Protein AF-A0A524J3L2-F1 (afdb_monomer)

Sequence (109 aa):
MAEVISRAGIDPVSLKRLEFILLAPKDAIDNGTFSKEMNKASIQEKVKKRVKAYEGSLDGWYNNHFATTLENIHVHTLSWESTLKWISDNKPEVADKLSAYYEL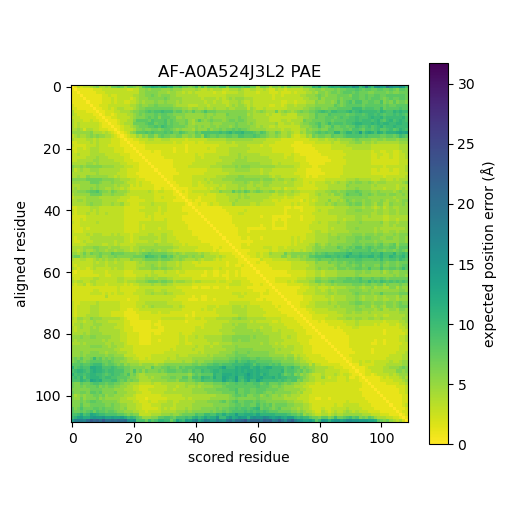CLKYK

Radius of gyration: 17.76 Å; Cα contacts (8 Å, |Δi|>4): 97; chains: 1; bounding box: 39×29×41 Å

Nearest PDB structures (foldseek):
  8gja-assembly1_A  TM=3.100E-01  e=3.229E+00  Alvinella pompejana
  8gja-assembly2_C  TM=3.152E-01  e=4.467E+00  Alvinella pompejana
  8gja-assembly3_E  TM=2.826E-01  e=4.187E+00  Alvinella pompejana
  8gbj-assembly1_C  TM=3.179E-01  e=8.012E+00  Homo sapiens

Solvent-accessible surface area (backbone atoms only — not comparable to full-atom values): 6349 Å² total; per-residue (Å²): 105,48,67,58,37,52,75,69,71,48,61,56,85,74,54,92,75,44,76,47,73,48,79,40,54,52,69,48,57,76,70,45,72,49,61,76,60,63,36,69,66,45,48,48,52,54,50,51,61,57,42,58,77,49,77,60,79,42,48,67,52,41,64,72,35,39,49,51,32,56,71,60,39,46,67,48,77,42,36,48,64,62,51,49,50,51,37,42,78,75,42,55,92,55,26,63,64,52,51,55,50,50,57,54,52,64,77,74,108

Structure (mmCIF, N/CA/C/O backbone):
data_AF-A0A524J3L2-F1
#
_entry.id   AF-A0A524J3L2-F1
#
loop_
_atom_site.group_PDB
_atom_site.id
_atom_site.type_symbol
_atom_site.label_atom_id
_atom_site.label_alt_id
_atom_site.label_comp_id
_atom_site.label_asym_id
_atom_site.label_entity_id
_atom_site.label_seq_id
_atom_site.pdbx_PDB_ins_code
_atom_site.Cartn_x
_atom_site.Cartn_y
_atom_site.Cartn_z
_atom_site.occupancy
_atom_site.B_iso_or_equiv
_atom_site.auth_seq_id
_atom_site.auth_comp_id
_atom_site.auth_asym_id
_atom_site.auth_atom_id
_atom_site.pdbx_PDB_model_num
ATOM 1 N N . MET A 1 1 ? -8.059 -5.854 2.707 1.00 82.56 1 MET A N 1
ATOM 2 C CA . MET A 1 1 ? -7.135 -6.743 3.443 1.00 82.56 1 MET A CA 1
ATOM 3 C C . MET A 1 1 ? -7.597 -6.961 4.877 1.00 82.56 1 MET A C 1
ATOM 5 O O . MET A 1 1 ? -8.028 -8.069 5.145 1.00 82.56 1 MET A O 1
ATOM 9 N N . ALA A 1 2 ? -7.619 -5.940 5.747 1.00 87.88 2 ALA A N 1
ATOM 10 C CA . ALA A 1 2 ? -8.125 -6.074 7.127 1.00 87.88 2 ALA A CA 1
ATOM 11 C C . ALA A 1 2 ? -9.520 -6.728 7.207 1.00 87.88 2 ALA A C 1
ATOM 13 O O . ALA A 1 2 ? -9.734 -7.641 7.991 1.00 87.88 2 ALA A O 1
ATOM 14 N N . GLU A 1 3 ? -10.432 -6.346 6.308 1.00 91.19 3 GLU A N 1
ATOM 15 C CA . GLU A 1 3 ? -11.757 -6.973 6.202 1.00 91.19 3 GLU A CA 1
ATOM 16 C C . GLU A 1 3 ? -11.711 -8.470 5.861 1.00 91.19 3 GLU A C 1
ATOM 18 O O . GLU A 1 3 ? -12.475 -9.259 6.401 1.00 91.19 3 GLU A O 1
ATOM 23 N N . VAL A 1 4 ? -10.801 -8.881 4.976 1.00 89.25 4 VAL A N 1
ATOM 24 C CA . VAL A 1 4 ? -10.656 -10.291 4.581 1.00 89.25 4 VAL A CA 1
ATOM 25 C C . VAL A 1 4 ? -10.110 -11.111 5.750 1.00 89.25 4 VAL A C 1
ATOM 27 O O . VAL A 1 4 ? -10.599 -12.204 6.001 1.00 89.25 4 VAL A O 1
ATOM 30 N N . ILE A 1 5 ? -9.144 -10.556 6.489 1.00 87.62 5 ILE A N 1
ATOM 31 C CA . ILE A 1 5 ? -8.566 -11.168 7.695 1.00 87.62 5 ILE A CA 1
ATOM 32 C C . ILE A 1 5 ? -9.646 -11.335 8.774 1.00 87.62 5 ILE A C 1
ATOM 34 O O . ILE A 1 5 ? -9.810 -12.428 9.311 1.00 87.62 5 ILE A O 1
ATOM 38 N N . SER A 1 6 ? -10.432 -10.281 9.021 1.00 89.19 6 SER A N 1
ATOM 39 C CA . SER A 1 6 ? -11.548 -10.298 9.975 1.00 89.19 6 SER A CA 1
ATOM 40 C C . SER A 1 6 ? -12.591 -11.361 9.611 1.00 89.19 6 SER A C 1
ATOM 42 O O . SER A 1 6 ? -12.922 -12.203 10.443 1.00 89.19 6 SER A O 1
ATOM 44 N N . ARG A 1 7 ? -13.041 -11.408 8.348 1.00 91.50 7 ARG A N 1
ATOM 45 C CA . ARG A 1 7 ? -14.001 -12.425 7.876 1.00 91.50 7 ARG A CA 1
ATOM 46 C C . ARG A 1 7 ? -13.471 -13.851 7.947 1.00 91.50 7 ARG A C 1
ATOM 48 O O . ARG A 1 7 ? -14.254 -14.775 8.130 1.00 91.50 7 ARG A O 1
ATOM 55 N N . ALA A 1 8 ? -12.164 -14.032 7.786 1.00 90.75 8 ALA A N 1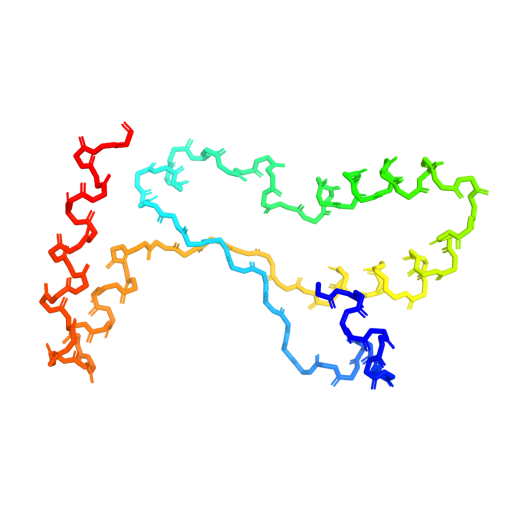
ATOM 56 C CA . ALA A 1 8 ? -11.522 -15.333 7.918 1.00 90.75 8 ALA A CA 1
ATOM 57 C C . ALA A 1 8 ? -11.369 -15.783 9.385 1.00 90.75 8 ALA A C 1
ATOM 59 O O . ALA A 1 8 ? -10.902 -16.894 9.620 1.00 90.75 8 ALA A O 1
ATOM 60 N N . GLY A 1 9 ? -11.728 -14.942 10.366 1.00 89.06 9 GLY A N 1
ATOM 61 C CA . GLY A 1 9 ? -11.546 -15.235 11.790 1.00 89.06 9 GLY A CA 1
ATOM 62 C C . GLY A 1 9 ? -10.075 -15.327 12.205 1.00 89.06 9 GLY A C 1
ATOM 63 O O . GLY A 1 9 ? -9.761 -15.926 13.229 1.00 89.06 9 GLY A O 1
ATOM 64 N N . ILE A 1 10 ? -9.167 -14.773 11.397 1.00 88.88 10 ILE A N 1
ATOM 65 C CA . ILE A 1 10 ? -7.730 -14.799 11.659 1.00 88.88 10 ILE A CA 1
ATOM 66 C C . ILE A 1 10 ? -7.388 -13.602 12.541 1.00 88.88 10 ILE A C 1
ATOM 68 O O . ILE A 1 10 ? -7.710 -12.463 12.201 1.00 88.88 10 ILE A O 1
ATOM 72 N N . ASP A 1 11 ? -6.697 -13.850 13.651 1.00 86.12 11 ASP A N 1
ATOM 73 C CA . ASP A 1 11 ? -6.122 -12.781 14.462 1.00 86.12 11 ASP A CA 1
ATOM 74 C C . ASP A 1 11 ? -5.005 -12.081 13.660 1.00 86.12 11 ASP A C 1
ATOM 76 O O . ASP A 1 11 ? -4.031 -12.748 13.285 1.00 86.12 11 ASP A O 1
ATOM 80 N N . PRO A 1 12 ? -5.093 -10.763 13.390 1.00 83.31 12 PRO A N 1
ATOM 81 C CA . PRO A 1 12 ? -4.045 -10.029 12.685 1.00 83.31 12 PRO A CA 1
ATOM 82 C C . PRO A 1 12 ? -2.653 -10.147 13.323 1.00 83.31 12 PRO A C 1
ATOM 84 O O . PRO A 1 12 ? -1.659 -10.011 12.612 1.00 83.31 12 PRO A O 1
ATOM 87 N N . VAL A 1 13 ? -2.562 -10.403 14.633 1.00 85.56 13 VAL A N 1
ATOM 88 C CA . VAL A 1 13 ? -1.294 -10.600 15.360 1.00 85.56 13 VAL A CA 1
ATOM 89 C C . VAL A 1 13 ? -0.648 -11.951 15.031 1.00 85.56 13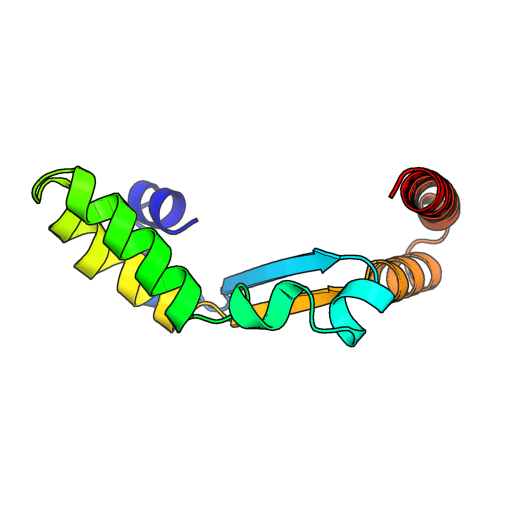 VAL A C 1
ATOM 91 O O . VAL A 1 13 ? 0.571 -12.095 15.087 1.00 85.56 13 VAL A O 1
ATOM 94 N N . SER A 1 14 ? -1.441 -12.945 14.626 1.00 88.94 14 SER A N 1
ATOM 95 C CA . SER A 1 14 ? -0.942 -14.283 14.273 1.00 88.94 14 SER A CA 1
ATOM 96 C C . SER A 1 14 ? -0.245 -14.343 12.905 1.00 88.94 14 SER A C 1
ATOM 98 O O . SER A 1 14 ? 0.443 -15.320 12.587 1.00 88.94 14 SER A O 1
ATOM 100 N N . LEU A 1 15 ? -0.398 -13.306 12.076 1.00 86.81 15 LEU A N 1
ATOM 101 C CA . LEU A 1 15 ? 0.180 -13.254 10.739 1.00 86.81 15 LEU A CA 1
ATOM 102 C C . LEU A 1 15 ? 1.683 -12.967 10.818 1.00 86.81 15 LEU A C 1
ATOM 104 O O . LEU A 1 15 ? 2.105 -11.846 11.077 1.00 86.81 15 LEU A O 1
ATOM 108 N N . LYS A 1 16 ? 2.502 -13.983 10.512 1.00 84.81 16 LYS A N 1
ATOM 109 C CA . LYS A 1 16 ? 3.976 -13.878 10.526 1.00 84.81 16 LYS A CA 1
ATOM 110 C C . LYS A 1 16 ? 4.529 -12.781 9.616 1.00 84.81 16 LYS A C 1
ATOM 112 O O . LYS A 1 16 ? 5.611 -12.264 9.872 1.00 84.81 16 LYS A O 1
ATOM 117 N N . ARG A 1 17 ? 3.841 -12.499 8.508 1.00 86.81 17 ARG A N 1
ATOM 118 C CA . ARG A 1 17 ? 4.254 -11.494 7.531 1.00 86.81 17 ARG A CA 1
ATOM 119 C C . ARG A 1 17 ? 3.035 -10.948 6.806 1.00 86.81 17 ARG A C 1
ATOM 121 O O . ARG A 1 17 ? 2.288 -11.713 6.199 1.00 86.81 17 ARG A O 1
ATOM 128 N N . LEU A 1 18 ? 2.869 -9.631 6.843 1.00 91.38 18 LEU A N 1
ATOM 129 C CA . LEU A 1 18 ? 1.838 -8.921 6.101 1.00 91.38 18 LEU A CA 1
ATOM 130 C C . LEU A 1 18 ? 2.475 -7.731 5.391 1.00 91.38 18 LEU A C 1
ATOM 132 O O . LEU A 1 18 ? 3.151 -6.921 6.016 1.00 91.38 18 LEU A O 1
ATOM 136 N N . GLU A 1 19 ? 2.264 -7.634 4.084 1.00 93.56 19 GLU A N 1
ATOM 137 C CA . GLU A 1 19 ? 2.918 -6.644 3.229 1.00 93.56 19 GLU A CA 1
ATOM 138 C C . GLU A 1 19 ? 1.854 -5.897 2.419 1.00 93.56 19 GLU A C 1
ATOM 140 O O . GLU A 1 19 ? 0.958 -6.505 1.829 1.00 93.56 19 GLU A O 1
ATOM 145 N N . PHE A 1 20 ? 1.965 -4.573 2.372 1.00 94.50 20 PHE A N 1
ATOM 146 C CA . PHE A 1 20 ? 1.260 -3.716 1.432 1.00 94.50 20 PHE A CA 1
ATOM 147 C C . PHE A 1 20 ? 2.284 -3.147 0.459 1.00 94.50 20 PHE A C 1
ATOM 149 O O . PHE A 1 20 ? 3.040 -2.234 0.799 1.00 94.50 20 PHE A O 1
ATOM 156 N N . ILE A 1 21 ? 2.301 -3.712 -0.745 1.00 95.31 21 ILE A N 1
ATOM 157 C CA . ILE A 1 21 ? 3.278 -3.382 -1.777 1.00 95.31 21 ILE A CA 1
ATOM 158 C C . ILE A 1 21 ? 2.577 -2.586 -2.866 1.00 95.31 21 ILE A C 1
ATOM 160 O O . ILE A 1 21 ? 1.642 -3.083 -3.497 1.00 95.31 21 ILE A O 1
ATOM 164 N N . LEU A 1 22 ? 3.041 -1.362 -3.104 1.00 95.44 22 LEU A N 1
ATOM 165 C CA . LEU A 1 22 ? 2.686 -0.625 -4.311 1.00 95.44 22 LEU A CA 1
ATOM 166 C C . LEU A 1 22 ? 3.742 -0.896 -5.378 1.00 95.44 22 LEU A C 1
ATOM 168 O O . LEU A 1 22 ? 4.903 -0.522 -5.213 1.00 95.44 22 LEU A O 1
ATOM 172 N N . LEU A 1 23 ? 3.319 -1.522 -6.472 1.00 95.44 23 LEU A N 1
ATOM 173 C CA . LEU A 1 23 ? 4.147 -1.711 -7.654 1.00 95.44 23 LEU A CA 1
ATOM 174 C C . LEU A 1 23 ? 3.983 -0.501 -8.578 1.00 95.44 23 LEU A C 1
ATOM 176 O O . LEU A 1 23 ? 2.876 -0.223 -9.041 1.00 95.44 23 LEU A O 1
ATOM 180 N N . ALA A 1 24 ? 5.067 0.229 -8.824 1.00 95.12 24 ALA A N 1
ATOM 181 C CA . ALA A 1 24 ? 5.038 1.446 -9.630 1.00 95.12 24 ALA A CA 1
ATOM 182 C C . ALA A 1 24 ? 6.329 1.626 -10.444 1.00 95.12 24 ALA A C 1
ATOM 184 O O . ALA A 1 24 ? 7.338 0.994 -10.135 1.00 95.12 24 ALA A O 1
ATOM 185 N N . PRO A 1 25 ? 6.321 2.465 -11.491 1.00 95.81 25 P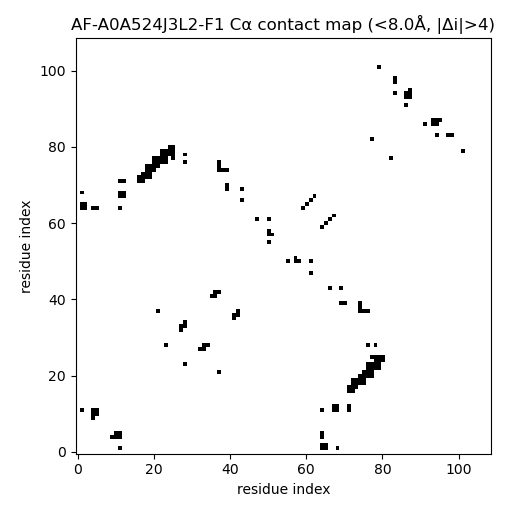RO A N 1
ATOM 186 C CA . PRO A 1 25 ? 7.539 2.823 -12.207 1.00 95.81 25 PRO A CA 1
ATOM 187 C C . PRO A 1 25 ? 8.607 3.419 -11.284 1.00 95.81 25 PRO A C 1
ATOM 189 O O . PRO A 1 25 ? 8.287 4.199 -10.378 1.00 95.81 25 PRO A O 1
ATOM 192 N N . LYS A 1 26 ? 9.874 3.059 -11.513 1.00 95.69 26 LYS A N 1
ATOM 193 C CA . LYS A 1 26 ? 10.998 3.515 -10.686 1.00 95.69 26 LYS A CA 1
ATOM 194 C C . LYS A 1 26 ? 11.096 5.039 -10.629 1.00 95.69 26 LYS A C 1
ATOM 196 O O . LYS A 1 26 ? 11.293 5.580 -9.548 1.00 95.69 26 LYS A O 1
ATOM 201 N N . ASP A 1 27 ? 10.895 5.720 -11.753 1.00 95.44 27 ASP A N 1
ATOM 202 C CA . ASP A 1 27 ? 10.914 7.185 -11.835 1.00 95.44 27 ASP A CA 1
ATOM 203 C C . ASP A 1 27 ? 9.896 7.840 -10.881 1.00 95.44 27 ASP A C 1
ATOM 205 O O . ASP A 1 27 ? 10.223 8.784 -10.169 1.00 95.44 27 ASP A O 1
ATOM 209 N N . ALA A 1 28 ? 8.672 7.314 -10.805 1.00 94.62 28 ALA A N 1
ATOM 210 C CA . ALA A 1 28 ? 7.617 7.828 -9.934 1.00 94.62 28 ALA A CA 1
ATOM 211 C C . ALA A 1 28 ? 7.919 7.568 -8.450 1.00 94.62 28 ALA A C 1
ATOM 213 O O . ALA A 1 28 ? 7.628 8.404 -7.592 1.00 94.62 28 ALA A O 1
ATOM 214 N N . ILE A 1 29 ? 8.520 6.417 -8.136 1.00 96.00 29 ILE A N 1
ATOM 215 C CA . ILE A 1 29 ? 8.963 6.110 -6.771 1.00 96.00 29 ILE A CA 1
ATOM 216 C C . ILE A 1 29 ? 10.095 7.057 -6.360 1.00 96.00 29 ILE A C 1
ATOM 218 O O . ILE A 1 29 ? 10.005 7.677 -5.302 1.00 96.00 29 ILE A O 1
ATOM 222 N N . ASP A 1 30 ? 11.119 7.198 -7.202 1.00 96.19 30 ASP A N 1
ATOM 223 C CA . ASP A 1 30 ? 12.300 8.022 -6.929 1.00 96.19 30 ASP A CA 1
ATOM 224 C C . ASP A 1 30 ? 11.934 9.515 -6.815 1.00 96.19 30 ASP A C 1
ATOM 226 O O . ASP A 1 30 ? 12.474 10.225 -5.969 1.00 96.19 30 ASP A O 1
ATOM 230 N N . ASN A 1 31 ? 10.943 9.977 -7.586 1.00 95.94 31 ASN A N 1
ATOM 231 C CA . ASN A 1 31 ? 10.389 11.333 -7.491 1.00 95.94 31 ASN A CA 1
ATOM 232 C C . ASN A 1 31 ? 9.471 11.543 -6.272 1.00 95.94 31 ASN A C 1
ATOM 234 O O . ASN A 1 31 ? 8.902 12.622 -6.098 1.00 95.94 31 ASN A O 1
ATOM 238 N N . GLY A 1 32 ? 9.280 10.520 -5.436 1.00 94.69 32 GLY A N 1
ATOM 239 C CA . GLY A 1 32 ? 8.470 10.604 -4.226 1.00 94.69 32 GLY A CA 1
ATOM 240 C C . GLY A 1 32 ? 6.972 10.776 -4.483 1.00 94.69 32 GLY A C 1
ATOM 241 O O . GLY A 1 32 ? 6.258 11.220 -3.582 1.00 94.69 32 GLY A O 1
ATOM 242 N N . THR A 1 33 ? 6.473 10.408 -5.672 1.00 95.19 33 THR A N 1
ATOM 243 C CA . THR A 1 33 ? 5.060 10.573 -6.067 1.00 95.19 33 THR A CA 1
ATOM 244 C C . THR A 1 33 ? 4.089 9.947 -5.064 1.00 95.19 33 THR A C 1
ATOM 246 O O . THR A 1 33 ? 2.973 10.430 -4.913 1.00 95.19 33 THR A O 1
ATOM 249 N N . PHE A 1 34 ? 4.517 8.898 -4.357 1.00 93.94 34 PHE A N 1
ATOM 250 C CA . PHE A 1 34 ? 3.677 8.142 -3.426 1.00 93.94 34 PHE A CA 1
ATOM 251 C C . PHE A 1 34 ? 4.058 8.319 -1.953 1.00 93.94 34 PHE A C 1
ATOM 253 O O . PHE A 1 34 ? 3.451 7.686 -1.091 1.00 93.94 34 PHE A O 1
ATOM 260 N N . SER A 1 35 ? 5.061 9.141 -1.628 1.00 90.31 35 SER A N 1
ATOM 261 C CA . SER A 1 35 ? 5.611 9.233 -0.265 1.00 90.31 35 SER A CA 1
ATOM 262 C C . SER A 1 35 ? 4.566 9.675 0.766 1.00 90.31 35 SER A C 1
ATOM 264 O O . SER A 1 35 ? 4.577 9.240 1.922 1.00 90.31 35 SER A O 1
ATOM 266 N N . LYS A 1 36 ? 3.613 10.512 0.343 1.00 91.75 36 LYS A N 1
ATOM 267 C CA . LYS A 1 36 ? 2.533 11.007 1.201 1.00 91.75 36 LYS A CA 1
ATOM 268 C C . LYS A 1 36 ? 1.455 9.951 1.453 1.00 91.75 36 LYS A C 1
ATOM 270 O O . LYS A 1 36 ? 0.794 9.981 2.491 1.00 91.75 36 LYS A O 1
ATOM 275 N N . GLU A 1 37 ? 1.254 9.022 0.531 1.00 93.62 37 GLU A N 1
ATOM 276 C CA . GLU A 1 37 ? 0.205 8.008 0.581 1.00 93.62 37 GLU A CA 1
ATOM 277 C C . GLU A 1 37 ? 0.708 6.676 1.142 1.00 93.62 37 GLU A C 1
ATOM 279 O O . GLU A 1 37 ? -0.047 5.987 1.825 1.00 93.62 37 GLU A O 1
ATOM 284 N N . MET A 1 38 ? 1.974 6.336 0.898 1.00 94.62 38 MET A N 1
ATOM 285 C CA . MET A 1 38 ? 2.612 5.073 1.280 1.00 94.62 38 MET A CA 1
ATOM 286 C C . MET A 1 38 ? 3.222 5.129 2.682 1.00 94.62 38 MET A C 1
ATOM 288 O O . MET A 1 38 ? 4.334 4.669 2.920 1.00 94.62 38 MET A O 1
ATOM 292 N N . ASN A 1 39 ? 2.480 5.688 3.635 1.00 94.50 39 ASN A N 1
ATOM 293 C CA . ASN A 1 39 ? 2.832 5.643 5.048 1.00 94.50 39 ASN A CA 1
ATOM 294 C C . ASN A 1 39 ? 1.605 5.294 5.894 1.00 94.50 39 ASN A C 1
ATOM 296 O O . ASN A 1 39 ? 0.463 5.605 5.541 1.00 94.50 39 ASN A O 1
ATOM 300 N N . LYS A 1 40 ? 1.851 4.643 7.035 1.00 95.56 40 LYS A N 1
ATOM 301 C CA . LYS A 1 40 ? 0.788 4.146 7.916 1.00 95.56 40 LYS A CA 1
ATOM 302 C C . LYS A 1 40 ? -0.130 5.260 8.414 1.00 95.56 40 LYS A C 1
ATOM 304 O O . LYS A 1 40 ? -1.336 5.056 8.441 1.00 95.56 40 LYS A O 1
ATOM 309 N N . ALA A 1 41 ? 0.409 6.437 8.737 1.00 96.12 41 ALA A N 1
ATOM 310 C CA . ALA A 1 41 ? -0.384 7.561 9.233 1.00 96.12 41 ALA A CA 1
ATOM 311 C C . ALA A 1 41 ? -1.434 8.018 8.205 1.00 96.12 41 ALA A C 1
ATOM 313 O O . ALA A 1 41 ? -2.620 8.076 8.515 1.00 96.12 41 ALA A O 1
ATOM 314 N N . SER A 1 42 ? -1.026 8.228 6.954 1.00 96.19 42 SER A N 1
ATOM 315 C CA . SER A 1 42 ? -1.912 8.604 5.846 1.00 96.19 42 SER A CA 1
ATOM 316 C C . SER A 1 42 ? -2.982 7.545 5.576 1.00 96.19 42 SER A C 1
ATOM 318 O O . SER A 1 42 ? -4.161 7.864 5.401 1.00 96.19 42 SER A O 1
ATOM 320 N N . ILE A 1 43 ? -2.599 6.264 5.593 1.00 95.94 43 ILE A N 1
ATOM 321 C CA . ILE A 1 43 ? -3.536 5.142 5.442 1.00 95.94 43 ILE A CA 1
ATOM 322 C C . ILE A 1 43 ? -4.552 5.141 6.593 1.00 95.94 43 ILE A C 1
ATOM 324 O O . ILE A 1 43 ? -5.759 5.055 6.351 1.00 95.94 43 ILE A O 1
ATOM 328 N N . GLN A 1 44 ? -4.081 5.293 7.832 1.00 97.00 44 GLN A N 1
ATOM 329 C CA . GLN A 1 44 ? -4.921 5.355 9.022 1.00 97.00 44 GLN A CA 1
ATOM 330 C C . GLN A 1 44 ? -5.919 6.508 8.944 1.00 97.00 44 GLN A C 1
ATOM 332 O O . GLN A 1 44 ? -7.111 6.300 9.154 1.00 97.00 44 GLN A O 1
ATOM 337 N N . GLU A 1 45 ? -5.461 7.713 8.609 1.00 97.00 45 GLU A N 1
ATOM 338 C CA . GLU A 1 45 ? -6.313 8.897 8.499 1.00 97.00 45 GLU A CA 1
ATOM 339 C C . GLU A 1 45 ? -7.397 8.728 7.435 1.00 97.00 45 GLU A C 1
ATOM 341 O O . GLU A 1 45 ? -8.569 9.022 7.691 1.00 97.00 45 GLU A O 1
ATOM 346 N N . LYS A 1 46 ? -7.037 8.203 6.257 1.00 95.94 46 LYS A N 1
ATOM 347 C CA . LYS A 1 46 ? -7.992 7.946 5.170 1.00 95.94 46 LYS A CA 1
ATOM 348 C C . LYS A 1 46 ? -9.062 6.944 5.587 1.00 95.94 46 LYS A C 1
ATOM 350 O O . LYS A 1 46 ? -10.248 7.182 5.348 1.00 95.94 46 LYS A O 1
ATOM 355 N N . VAL A 1 47 ? -8.666 5.844 6.227 1.00 96.19 47 VAL A N 1
ATOM 356 C CA . VAL A 1 47 ? -9.619 4.825 6.682 1.00 96.19 47 VAL A CA 1
ATOM 357 C C . VAL A 1 47 ? -10.469 5.354 7.831 1.00 96.19 47 VAL A C 1
ATOM 359 O O . VAL A 1 47 ? -11.688 5.228 7.769 1.00 96.19 47 VAL A O 1
ATOM 362 N N . LYS A 1 48 ? -9.880 6.043 8.813 1.00 96.38 48 LYS A N 1
ATOM 363 C CA . LYS A 1 48 ? -10.612 6.666 9.925 1.00 96.38 48 LYS A CA 1
ATOM 364 C C . LYS A 1 48 ? -11.655 7.663 9.425 1.00 96.38 48 LYS A C 1
ATOM 366 O O . LYS A 1 48 ? -12.792 7.648 9.888 1.00 96.38 48 LYS A O 1
ATOM 371 N N . LYS A 1 49 ? -11.298 8.511 8.453 1.00 96.19 49 LYS A N 1
ATOM 372 C CA . LYS A 1 49 ? -12.236 9.451 7.821 1.00 96.19 49 LYS A CA 1
ATOM 373 C C . LYS A 1 49 ? -13.408 8.716 7.173 1.00 96.19 49 LYS A C 1
ATOM 375 O O . LYS A 1 49 ? -14.541 9.171 7.289 1.00 96.19 49 LYS A O 1
ATOM 380 N N . ARG A 1 50 ? -13.145 7.585 6.516 1.00 95.62 50 ARG A N 1
ATOM 381 C CA . ARG A 1 50 ? -14.186 6.781 5.871 1.00 95.62 50 ARG A CA 1
ATOM 382 C C . ARG A 1 50 ? -15.064 6.046 6.880 1.00 95.62 50 ARG A C 1
ATOM 384 O O . ARG A 1 50 ? -16.269 6.034 6.695 1.00 95.62 50 ARG A O 1
ATOM 391 N N . VAL A 1 51 ? -14.489 5.496 7.947 1.00 96.12 51 VAL A N 1
ATOM 392 C CA . VAL A 1 51 ? -15.219 4.825 9.037 1.00 96.12 51 VAL A CA 1
ATOM 393 C C . VAL A 1 51 ? -16.167 5.784 9.751 1.00 96.12 51 VAL A C 1
ATOM 395 O O . VAL A 1 51 ? -17.315 5.425 9.982 1.00 96.12 51 VAL A O 1
ATOM 398 N N . LYS A 1 52 ? -15.746 7.030 10.004 1.00 95.25 52 LYS A N 1
ATOM 399 C CA . LYS A 1 52 ? -16.612 8.056 10.610 1.00 95.25 52 LYS A CA 1
ATOM 400 C C . LYS A 1 52 ? -17.924 8.282 9.852 1.00 95.25 52 LYS A C 1
ATOM 402 O O . LYS A 1 52 ? -18.921 8.614 10.478 1.00 95.25 52 LYS A O 1
ATOM 407 N N . ALA A 1 53 ? -17.935 8.092 8.531 1.00 95.88 53 ALA A N 1
ATOM 408 C CA . ALA A 1 53 ? -19.144 8.238 7.718 1.00 95.88 53 ALA A CA 1
ATOM 409 C C . ALA A 1 53 ? -20.200 7.145 7.978 1.00 95.88 53 ALA A C 1
ATOM 411 O O . ALA A 1 53 ? -21.319 7.267 7.500 1.00 95.88 53 ALA A O 1
ATOM 412 N N . TYR A 1 54 ? -19.850 6.091 8.719 1.00 94.94 54 TYR A N 1
ATOM 413 C CA . TYR A 1 54 ? -20.746 4.998 9.096 1.00 94.94 54 TYR A CA 1
ATOM 414 C C . TYR A 1 54 ? -21.317 5.145 10.515 1.00 94.94 54 TYR A C 1
ATOM 416 O O . TYR A 1 54 ? -21.851 4.176 11.057 1.00 94.94 54 TYR A O 1
ATOM 424 N N . GLU A 1 55 ? -21.172 6.325 11.129 1.00 95.38 55 GLU A N 1
ATOM 425 C CA . GLU A 1 55 ? -21.842 6.708 12.384 1.00 95.38 55 GLU A CA 1
ATOM 426 C C . GLU A 1 55 ? -21.668 5.680 13.519 1.00 95.38 55 GLU A C 1
ATOM 428 O O . GLU A 1 55 ? -22.598 5.341 14.244 1.00 95.38 55 GLU A O 1
ATOM 433 N N . GLY A 1 56 ? -20.452 5.147 13.659 1.00 92.94 56 GLY A N 1
ATOM 434 C CA . GLY A 1 56 ? -20.079 4.220 14.731 1.00 92.94 56 GLY A CA 1
ATOM 435 C C . GLY A 1 56 ? -20.294 2.737 14.423 1.00 92.94 56 GLY A C 1
ATOM 436 O O . GLY A 1 56 ? -19.697 1.887 15.082 1.00 92.94 56 GLY A O 1
ATOM 437 N N . SER A 1 57 ? -21.051 2.387 13.376 1.00 94.81 57 SER A N 1
ATOM 438 C CA . SER A 1 57 ? -21.306 0.974 13.032 1.00 94.81 57 SER A CA 1
ATOM 439 C C . SER A 1 57 ? -20.047 0.181 12.650 1.00 94.81 57 SER A C 1
ATOM 441 O O . SER A 1 57 ? -20.036 -1.045 12.750 1.00 94.81 57 SER A O 1
ATOM 443 N N . LEU A 1 58 ? -18.963 0.864 12.265 1.00 95.75 58 LEU A N 1
ATOM 444 C CA . LEU A 1 58 ? -17.672 0.255 11.925 1.00 95.75 58 LEU A CA 1
ATOM 445 C C . LEU A 1 58 ? -16.563 0.515 12.959 1.00 95.75 58 LEU A C 1
ATOM 447 O O . LEU A 1 58 ? -15.418 0.125 12.721 1.00 95.75 58 LEU A O 1
ATOM 451 N N . ASP A 1 59 ? -16.861 1.125 14.109 1.00 94.00 59 ASP A N 1
ATOM 452 C CA . ASP A 1 59 ? -15.833 1.474 15.103 1.00 94.00 59 ASP A CA 1
ATOM 453 C C . ASP A 1 59 ? -15.193 0.230 15.730 1.00 94.00 59 ASP A C 1
ATOM 455 O O . ASP A 1 59 ? -13.973 0.173 15.899 1.00 94.00 59 ASP A O 1
ATOM 459 N N . GLY A 1 60 ? -15.994 -0.802 16.013 1.00 92.62 60 GLY A N 1
ATOM 460 C CA . GLY A 1 60 ? -15.491 -2.083 16.518 1.00 92.62 60 GLY A CA 1
ATOM 461 C C . GL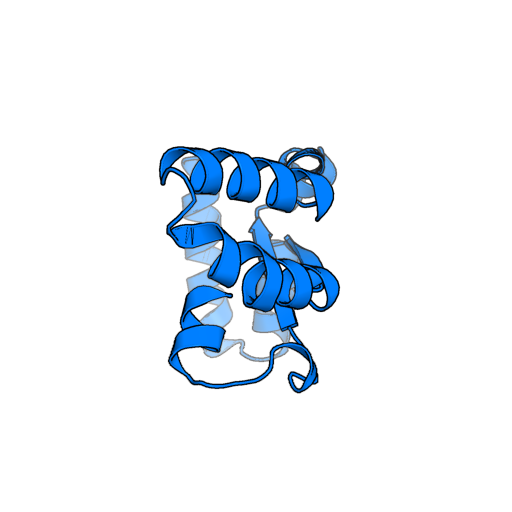Y A 1 60 ? -14.538 -2.754 15.527 1.00 92.62 60 GLY A C 1
ATOM 462 O O . GLY A 1 60 ? -13.452 -3.189 15.901 1.00 92.62 60 GLY A O 1
ATOM 463 N N . TRP A 1 61 ? -14.897 -2.763 14.241 1.00 94.00 61 TRP A N 1
ATOM 464 C CA . TRP A 1 61 ? -14.020 -3.261 13.182 1.00 94.00 61 TRP A CA 1
ATOM 465 C C . TRP A 1 61 ? -12.729 -2.443 13.070 1.00 94.00 61 TRP A C 1
ATOM 467 O O . TRP A 1 61 ? -11.636 -3.001 12.944 1.00 94.00 61 TRP A O 1
ATOM 477 N N . TYR A 1 62 ? -12.842 -1.117 13.147 1.00 95.56 62 TYR A N 1
ATOM 478 C CA . TYR A 1 62 ? -11.696 -0.230 13.029 1.00 95.56 62 TYR A CA 1
ATOM 479 C C . TYR A 1 62 ? -10.688 -0.462 14.161 1.00 95.56 62 TYR A C 1
ATOM 481 O O . TYR A 1 62 ? -9.502 -0.654 13.891 1.00 95.56 62 TYR A O 1
ATOM 489 N N . ASN A 1 63 ? -11.161 -0.487 15.409 1.00 91.88 63 ASN A N 1
ATOM 490 C CA . ASN A 1 63 ? -10.306 -0.618 16.587 1.00 91.88 63 ASN A CA 1
ATOM 491 C C . ASN A 1 63 ? -9.730 -2.031 16.740 1.00 91.88 63 ASN A C 1
ATOM 493 O O . ASN A 1 63 ? -8.553 -2.168 17.053 1.00 91.88 63 ASN A O 1
ATOM 497 N N . ASN A 1 64 ? -10.532 -3.071 16.488 1.00 88.62 64 ASN A N 1
ATOM 498 C CA . ASN A 1 64 ? -10.144 -4.448 16.811 1.00 88.62 64 ASN A CA 1
ATOM 499 C C . ASN A 1 64 ? -9.487 -5.194 15.644 1.00 88.62 64 ASN A C 1
ATOM 501 O O . ASN A 1 64 ? -8.808 -6.192 15.861 1.00 88.62 64 ASN A O 1
ATOM 505 N N . HIS A 1 65 ? -9.705 -4.753 14.402 1.00 90.75 65 HIS A N 1
ATOM 506 C CA . HIS A 1 65 ? -9.150 -5.427 13.227 1.00 90.75 65 HIS A CA 1
ATOM 507 C C . HIS A 1 65 ? -8.247 -4.510 12.420 1.00 90.75 65 HIS A C 1
ATOM 509 O O . HIS A 1 65 ? -7.089 -4.851 12.175 1.00 90.75 65 HIS A O 1
ATOM 515 N N . PHE A 1 66 ? -8.747 -3.355 11.981 1.00 95.06 66 PHE A N 1
ATOM 516 C CA . PHE A 1 66 ? -7.981 -2.505 11.074 1.00 95.06 66 PHE A CA 1
ATOM 517 C C . PHE A 1 66 ? -6.728 -1.919 11.732 1.00 95.06 66 PHE A C 1
ATOM 519 O O . PHE A 1 66 ? -5.652 -2.033 11.146 1.00 95.06 66 PHE A O 1
ATOM 526 N N . ALA A 1 67 ? -6.849 -1.331 12.927 1.00 94.00 67 ALA A N 1
ATOM 527 C CA . ALA A 1 67 ? -5.724 -0.719 13.634 1.00 94.00 67 ALA A CA 1
ATOM 528 C C . ALA A 1 67 ? -4.597 -1.736 13.878 1.00 94.00 67 ALA A C 1
ATOM 530 O O . ALA A 1 67 ? -3.473 -1.523 13.431 1.00 94.00 67 ALA A O 1
ATOM 531 N N . THR A 1 68 ? -4.930 -2.898 14.444 1.00 91.94 68 THR A N 1
ATOM 532 C CA . THR A 1 68 ? -3.978 -3.996 14.678 1.00 91.94 68 THR A CA 1
ATOM 533 C C . THR A 1 68 ? -3.358 -4.517 13.379 1.00 91.94 68 THR A C 1
ATOM 535 O O . THR A 1 68 ? -2.156 -4.763 13.304 1.00 91.94 68 THR A O 1
ATOM 538 N N . THR A 1 69 ? -4.147 -4.641 12.306 1.00 93.50 69 THR A N 1
ATOM 539 C CA . THR A 1 69 ? -3.616 -5.036 10.989 1.00 93.50 69 THR A CA 1
ATOM 540 C C . THR A 1 69 ? -2.606 -4.009 10.470 1.00 93.50 69 THR A C 1
ATOM 542 O O . THR A 1 69 ? -1.569 -4.380 9.924 1.00 93.50 69 THR A O 1
ATOM 545 N N . LEU A 1 70 ? -2.899 -2.716 10.622 1.00 94.81 70 LEU A N 1
ATOM 546 C CA . LEU A 1 70 ? -2.040 -1.632 10.150 1.00 94.81 70 LEU A CA 1
ATOM 547 C C . LEU A 1 70 ? -0.741 -1.517 10.965 1.00 94.81 70 LEU A C 1
ATOM 549 O O . LEU A 1 70 ? 0.308 -1.160 10.423 1.00 94.81 70 LEU A O 1
ATOM 553 N N . GLU A 1 71 ? -0.777 -1.849 12.251 1.00 92.06 71 GLU A N 1
ATOM 554 C CA . GLU A 1 71 ? 0.427 -1.945 13.080 1.00 92.06 71 GLU A CA 1
ATOM 555 C C . GLU A 1 71 ? 1.369 -3.037 12.564 1.00 92.06 71 GLU A C 1
ATOM 557 O O . GLU A 1 71 ? 2.560 -2.773 12.393 1.00 92.06 71 GLU A O 1
ATOM 562 N N . ASN A 1 72 ? 0.831 -4.197 12.183 1.00 90.44 72 ASN A N 1
ATOM 563 C CA . ASN A 1 72 ? 1.627 -5.348 11.742 1.00 90.44 72 ASN A CA 1
ATOM 564 C C . ASN A 1 72 ? 2.010 -5.332 10.254 1.00 90.44 72 ASN A C 1
ATOM 566 O O . ASN A 1 72 ? 2.906 -6.066 9.842 1.00 90.44 72 ASN A O 1
ATOM 570 N N . ILE A 1 73 ? 1.353 -4.519 9.421 1.00 93.88 73 ILE A N 1
ATOM 571 C CA . ILE A 1 73 ? 1.650 -4.488 7.985 1.00 93.88 73 ILE A CA 1
ATOM 572 C C . ILE A 1 73 ? 2.935 -3.715 7.687 1.00 93.88 73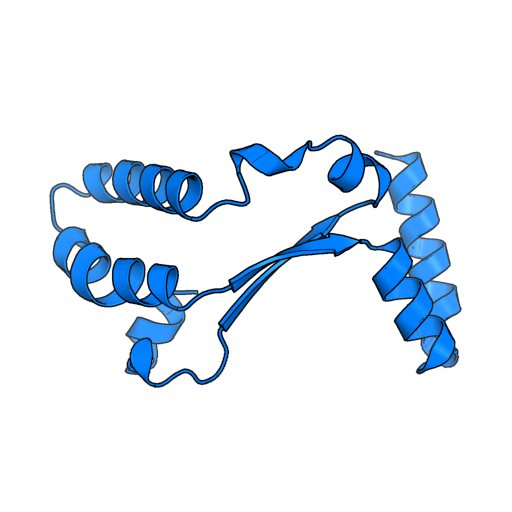 ILE A C 1
ATOM 574 O O . ILE A 1 73 ? 3.169 -2.627 8.213 1.00 93.88 73 ILE A O 1
ATOM 578 N N . HIS A 1 74 ? 3.755 -4.234 6.788 1.00 94.44 74 HIS A N 1
ATOM 579 C CA . HIS A 1 74 ? 4.879 -3.510 6.211 1.00 94.44 74 HIS A CA 1
ATOM 580 C C . HIS A 1 74 ? 4.416 -2.812 4.932 1.00 94.44 74 HIS A C 1
ATOM 582 O O . HIS A 1 74 ? 3.890 -3.443 4.021 1.00 94.44 74 HIS A O 1
ATOM 588 N N . VAL A 1 75 ? 4.559 -1.488 4.882 1.00 95.44 75 VAL A N 1
ATOM 589 C CA . VAL A 1 75 ? 4.123 -0.661 3.749 1.00 95.44 75 VAL A CA 1
ATOM 590 C C . VAL A 1 75 ? 5.361 -0.236 2.984 1.00 95.44 75 VAL A C 1
ATOM 592 O O . VAL A 1 75 ? 6.223 0.431 3.554 1.00 95.44 75 VAL A O 1
ATOM 595 N N . HIS A 1 76 ? 5.462 -0.617 1.716 1.00 95.50 76 HIS A N 1
ATOM 596 C CA . HIS A 1 76 ? 6.603 -0.242 0.893 1.00 95.50 76 HIS A CA 1
ATOM 597 C C . HIS A 1 76 ? 6.245 -0.190 -0.593 1.00 95.50 76 HIS A C 1
ATOM 599 O O . HIS A 1 76 ? 5.188 -0.646 -1.035 1.00 95.50 76 HIS A O 1
ATOM 605 N N . THR A 1 77 ? 7.138 0.408 -1.369 1.00 96.81 77 THR A N 1
ATOM 606 C CA . THR A 1 77 ? 7.057 0.453 -2.824 1.00 96.81 77 THR A CA 1
ATOM 607 C C . THR A 1 77 ? 8.044 -0.541 -3.421 1.00 96.81 77 THR A C 1
ATOM 609 O O . THR A 1 77 ? 9.120 -0.783 -2.875 1.00 96.81 77 THR A O 1
ATOM 612 N N . LEU A 1 78 ? 7.673 -1.119 -4.556 1.00 96.94 78 LEU A N 1
ATOM 613 C CA . LEU A 1 78 ? 8.550 -1.941 -5.375 1.00 96.94 78 LEU A CA 1
ATOM 614 C C . LEU A 1 78 ? 8.486 -1.416 -6.805 1.00 96.94 78 LEU A C 1
ATOM 616 O O . LEU A 1 78 ? 7.414 -1.032 -7.274 1.00 96.94 78 LEU A O 1
ATOM 620 N N . SER A 1 79 ? 9.624 -1.372 -7.495 1.00 97.38 79 SER A N 1
ATOM 621 C CA . SER A 1 79 ? 9.643 -0.910 -8.877 1.00 97.38 79 SER A CA 1
ATOM 622 C C . SER A 1 79 ? 9.305 -2.028 -9.859 1.00 97.38 79 SER A C 1
ATOM 624 O O . SER A 1 79 ? 9.679 -3.193 -9.657 1.00 97.38 79 SER A O 1
ATOM 626 N N . TRP A 1 80 ? 8.628 -1.670 -10.949 1.00 96.62 80 TRP A N 1
ATOM 627 C CA . TRP A 1 80 ? 8.432 -2.575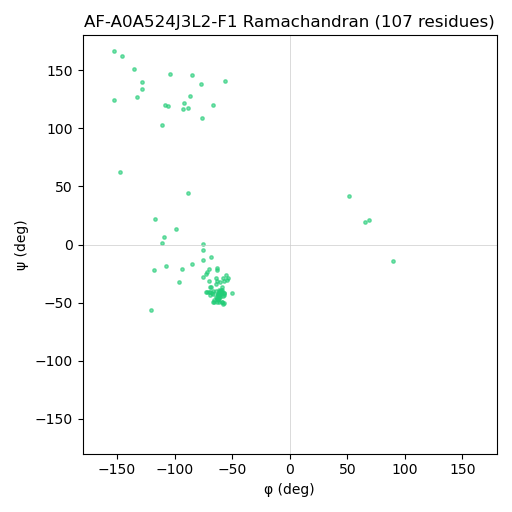 -12.083 1.00 96.62 80 TRP A CA 1
ATOM 628 C C . TRP A 1 80 ? 9.768 -3.058 -12.640 1.00 96.62 80 TRP A C 1
ATOM 630 O O . TRP A 1 80 ? 9.937 -4.245 -12.876 1.00 96.62 80 TRP A O 1
ATOM 640 N N . GLU A 1 81 ? 10.747 -2.170 -12.755 1.00 96.50 81 GLU A N 1
ATOM 641 C CA . GLU A 1 81 ? 12.066 -2.441 -13.318 1.00 96.50 81 GLU A CA 1
ATOM 642 C C . GLU A 1 81 ? 12.833 -3.4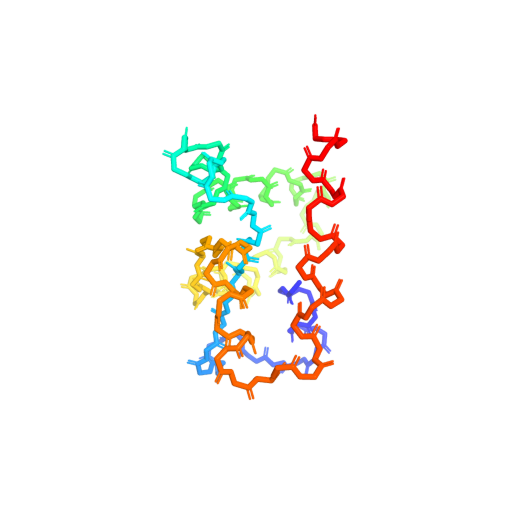84 -12.496 1.00 96.50 81 GLU A C 1
ATOM 644 O O . GLU A 1 81 ? 13.367 -4.443 -13.053 1.00 96.50 81 GLU A O 1
ATOM 649 N N . SER A 1 82 ? 12.842 -3.360 -11.164 1.00 96.50 82 SER A N 1
ATOM 650 C CA . SER A 1 82 ? 13.487 -4.356 -10.297 1.00 96.50 82 SER A CA 1
ATOM 651 C C . SER A 1 82 ? 12.737 -5.687 -10.321 1.00 96.50 82 SER A C 1
ATOM 653 O O . SER A 1 82 ? 13.360 -6.748 -10.300 1.00 96.50 82 SER A O 1
ATOM 655 N N . THR A 1 83 ? 11.404 -5.642 -10.398 1.00 95.88 83 THR A N 1
ATOM 656 C CA . THR A 1 83 ? 10.561 -6.843 -10.480 1.00 95.88 83 THR A CA 1
ATOM 657 C C . THR A 1 83 ? 10.796 -7.592 -11.790 1.00 95.88 83 THR A C 1
ATOM 659 O O . THR A 1 83 ? 11.021 -8.799 -11.775 1.00 95.88 83 THR A O 1
ATOM 662 N N . LEU A 1 84 ? 10.803 -6.884 -12.921 1.00 96.06 84 LEU A N 1
ATOM 663 C CA . LEU A 1 84 ? 11.066 -7.444 -14.245 1.00 96.06 84 LEU A CA 1
ATOM 664 C C . LEU A 1 84 ? 12.487 -7.982 -14.348 1.00 96.06 84 LEU A C 1
ATOM 666 O O . LEU A 1 84 ? 12.671 -9.075 -14.876 1.00 96.06 84 LEU A O 1
ATOM 670 N N . LYS A 1 85 ? 13.476 -7.281 -13.778 1.00 95.69 85 LYS A N 1
ATOM 671 C CA . LYS A 1 85 ? 14.840 -7.803 -13.682 1.00 95.69 85 LYS A CA 1
ATOM 672 C C . LYS A 1 85 ? 14.872 -9.137 -12.935 1.00 95.69 85 LYS A C 1
ATOM 674 O O . LYS A 1 85 ? 15.430 -10.103 -13.443 1.00 95.69 85 LYS A O 1
ATOM 679 N N . TRP A 1 86 ? 14.246 -9.208 -11.760 1.00 96.69 86 TRP A N 1
ATOM 680 C CA . TRP A 1 86 ? 14.196 -10.451 -10.991 1.00 96.69 86 TRP A CA 1
ATOM 681 C C . TRP A 1 86 ? 13.488 -11.574 -11.764 1.00 96.69 86 TRP A C 1
ATOM 683 O O . TRP A 1 86 ? 13.972 -12.704 -11.779 1.00 96.69 86 TRP A O 1
ATOM 693 N N . ILE A 1 87 ? 12.377 -11.274 -12.445 1.00 95.75 87 ILE A N 1
ATOM 694 C CA . ILE A 1 87 ? 11.670 -12.246 -13.291 1.00 95.75 87 ILE A CA 1
ATOM 695 C C . ILE A 1 87 ? 12.563 -12.706 -14.443 1.00 95.75 87 ILE A C 1
ATOM 697 O O . ILE A 1 87 ? 12.634 -13.901 -14.687 1.00 95.75 87 ILE A O 1
ATOM 701 N N . SER A 1 88 ? 13.282 -11.808 -15.113 1.00 95.38 88 SER A N 1
ATOM 702 C CA . SER A 1 88 ? 14.215 -12.167 -16.187 1.00 95.38 88 SER A CA 1
ATOM 703 C C . SER A 1 88 ? 15.321 -13.101 -15.707 1.00 95.38 88 SER A C 1
ATOM 705 O O . SER A 1 88 ? 15.656 -14.053 -16.406 1.00 95.38 88 SER A O 1
ATOM 707 N N . ASP A 1 89 ? 15.854 -12.855 -14.509 1.00 96.06 89 ASP A N 1
ATOM 708 C CA . ASP A 1 89 ? 16.938 -13.653 -13.935 1.00 96.06 89 ASP A CA 1
ATOM 709 C C . ASP A 1 89 ? 16.459 -15.055 -13.482 1.00 96.06 89 ASP A C 1
ATOM 711 O O . ASP A 1 89 ? 17.266 -15.978 -13.400 1.00 96.06 89 ASP A O 1
ATOM 715 N N . ASN A 1 90 ? 15.161 -15.236 -13.186 1.00 96.62 90 ASN A N 1
ATOM 716 C CA . ASN A 1 90 ? 14.629 -16.469 -12.574 1.00 96.62 90 ASN A CA 1
ATOM 717 C C . ASN A 1 90 ? 13.597 -17.234 -13.427 1.00 96.62 90 ASN A C 1
ATOM 719 O O . ASN A 1 90 ? 13.360 -18.413 -13.171 1.00 96.62 90 ASN A O 1
ATOM 723 N N . LYS A 1 91 ? 12.935 -16.566 -14.377 1.00 95.06 91 LYS A N 1
ATOM 724 C CA . LYS A 1 91 ? 11.819 -17.060 -15.210 1.00 95.06 91 LYS A CA 1
ATOM 725 C C . LYS A 1 91 ? 11.851 -16.424 -16.611 1.00 95.06 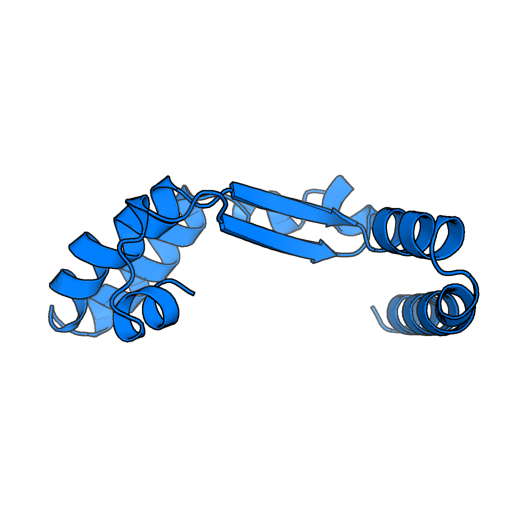91 LYS A C 1
ATOM 727 O O . LYS A 1 91 ? 10.934 -15.671 -16.980 1.00 95.06 91 LYS A O 1
ATOM 732 N N . PRO A 1 92 ? 12.916 -16.673 -17.392 1.00 89.69 92 PRO A N 1
ATOM 733 C CA . PRO A 1 92 ? 13.128 -16.022 -18.683 1.00 89.69 92 PRO A CA 1
ATOM 734 C C . PRO A 1 92 ? 11.976 -16.258 -19.674 1.00 89.69 92 PRO A C 1
ATOM 736 O O . PRO A 1 92 ? 11.666 -15.383 -20.474 1.00 89.69 92 PRO A O 1
ATOM 739 N N . GLU A 1 93 ? 11.265 -17.385 -19.578 1.00 92.56 93 GLU A N 1
ATOM 740 C CA . GLU A 1 93 ? 10.161 -17.751 -20.471 1.00 92.56 93 GLU A CA 1
ATOM 741 C C . GLU A 1 93 ? 8.951 -16.799 -20.419 1.00 92.56 93 GLU A C 1
ATOM 743 O O . GLU A 1 93 ? 8.158 -16.745 -21.363 1.00 92.56 93 GLU A O 1
ATOM 748 N N . VAL A 1 94 ? 8.798 -16.041 -19.327 1.00 92.00 94 VAL A N 1
ATOM 749 C CA . VAL A 1 94 ? 7.713 -15.056 -19.152 1.00 92.00 94 VAL A CA 1
ATOM 750 C C . VAL A 1 94 ? 8.229 -13.616 -19.248 1.00 92.00 94 VAL A C 1
ATOM 752 O O . VAL A 1 94 ? 7.444 -12.691 -19.475 1.00 92.00 94 VAL A O 1
ATOM 755 N N . ALA A 1 95 ? 9.539 -13.416 -19.093 1.00 91.31 95 ALA A N 1
ATOM 756 C CA . ALA A 1 95 ? 10.156 -12.105 -18.943 1.00 91.31 95 ALA A CA 1
ATOM 757 C C . ALA A 1 95 ? 9.945 -11.207 -20.167 1.00 91.31 95 ALA A C 1
ATOM 759 O O . ALA A 1 95 ? 9.495 -10.074 -20.012 1.00 91.31 95 ALA A O 1
ATOM 760 N N . ASP A 1 96 ? 10.166 -11.722 -21.378 1.00 91.25 96 ASP A N 1
ATOM 761 C CA . ASP A 1 96 ? 10.071 -10.927 -22.611 1.00 91.25 96 ASP A CA 1
ATOM 762 C C . ASP A 1 96 ? 8.674 -10.334 -22.820 1.00 91.25 96 ASP A C 1
ATOM 764 O O . ASP A 1 96 ? 8.522 -9.161 -23.165 1.00 91.25 96 ASP A O 1
ATOM 768 N N . LYS A 1 97 ? 7.630 -11.131 -22.559 1.00 93.94 97 LYS A N 1
ATOM 769 C CA . LYS A 1 97 ? 6.236 -10.693 -22.718 1.00 93.94 97 LYS A CA 1
ATOM 770 C C . LYS A 1 97 ? 5.865 -9.621 -21.698 1.00 93.94 97 LYS A C 1
ATOM 772 O O . LYS A 1 97 ? 5.190 -8.656 -22.050 1.00 93.94 97 LYS A O 1
ATOM 777 N N . LEU A 1 98 ? 6.294 -9.789 -20.447 1.00 94.62 98 LEU A N 1
ATOM 778 C CA . LEU A 1 98 ? 6.015 -8.829 -19.379 1.00 94.62 98 LEU A CA 1
ATOM 779 C C . LEU A 1 98 ? 6.780 -7.520 -19.581 1.00 94.62 98 LEU A C 1
ATOM 781 O O . LEU A 1 98 ? 6.194 -6.453 -19.411 1.00 94.62 98 LEU A O 1
ATOM 785 N N . SER A 1 99 ? 8.040 -7.593 -20.007 1.00 93.62 99 SER A N 1
ATOM 786 C CA . SER A 1 99 ? 8.842 -6.416 -20.345 1.00 93.62 99 SER A CA 1
ATOM 787 C C . SER A 1 99 ? 8.233 -5.654 -21.519 1.00 93.62 99 SER A C 1
ATOM 789 O O . SER A 1 99 ? 8.012 -4.452 -21.415 1.00 93.62 99 SER A O 1
ATOM 791 N N . ALA A 1 100 ? 7.853 -6.345 -22.600 1.00 93.75 100 ALA A N 1
ATOM 792 C CA . ALA A 1 100 ? 7.192 -5.710 -23.740 1.00 93.75 100 ALA A CA 1
ATOM 793 C C . ALA A 1 100 ? 5.861 -5.042 -23.350 1.00 93.75 100 ALA A C 1
ATOM 795 O O . ALA A 1 100 ? 5.562 -3.941 -23.812 1.00 93.75 100 ALA A O 1
ATOM 796 N N . TYR A 1 101 ? 5.070 -5.679 -22.482 1.00 94.56 101 TYR A N 1
ATOM 797 C CA . TYR A 1 101 ? 3.842 -5.086 -21.956 1.00 94.56 101 TYR A CA 1
ATOM 798 C C . TYR A 1 101 ? 4.121 -3.829 -21.122 1.00 94.56 101 TYR A C 1
ATOM 800 O O . TYR A 1 101 ? 3.464 -2.807 -21.315 1.00 94.56 101 TYR A O 1
ATOM 808 N N . TYR A 1 102 ? 5.115 -3.874 -20.233 1.00 94.88 102 TYR A N 1
ATOM 809 C CA . TYR A 1 102 ? 5.485 -2.724 -19.412 1.00 94.88 102 TYR A CA 1
ATOM 810 C C . TYR A 1 102 ? 5.956 -1.533 -20.258 1.00 94.88 102 TYR A C 1
ATOM 812 O O . TYR A 1 102 ? 5.496 -0.411 -20.044 1.00 94.88 102 TYR A O 1
ATOM 820 N N . GLU A 1 103 ? 6.775 -1.779 -21.283 1.00 94.06 103 GLU A N 1
ATOM 821 C CA . GLU A 1 103 ? 7.199 -0.753 -22.245 1.00 94.06 103 GLU A CA 1
ATOM 822 C C . GLU A 1 103 ? 6.011 -0.104 -22.971 1.00 94.06 103 GLU A C 1
ATOM 824 O O . GLU A 1 103 ? 6.008 1.100 -23.228 1.00 94.06 103 GLU A O 1
ATOM 829 N N . LEU A 1 104 ? 4.962 -0.875 -23.281 1.00 94.50 104 LEU A N 1
ATOM 830 C CA . LEU A 1 104 ? 3.729 -0.312 -23.832 1.00 94.50 104 LEU A CA 1
ATOM 831 C C . LEU A 1 104 ? 3.005 0.566 -22.808 1.00 94.50 104 LEU A C 1
ATOM 833 O O . LEU A 1 104 ? 2.557 1.649 -23.173 1.00 94.50 104 LEU A O 1
ATOM 837 N N . CYS A 1 105 ? 2.920 0.154 -21.541 1.00 92.75 105 CYS A N 1
ATOM 838 C CA . CYS A 1 105 ? 2.314 0.975 -20.491 1.00 92.75 105 CYS A CA 1
ATOM 839 C C . CYS A 1 105 ? 3.027 2.324 -20.322 1.00 92.75 105 CYS A C 1
ATOM 841 O O . CYS A 1 105 ? 2.357 3.340 -20.149 1.00 92.75 105 CYS A O 1
ATOM 843 N N . LEU A 1 106 ? 4.360 2.359 -20.421 1.00 89.50 106 LEU A N 1
ATOM 844 C CA . LEU A 1 106 ? 5.131 3.601 -20.303 1.00 89.50 106 LEU A CA 1
ATOM 845 C C . LEU A 1 106 ? 4.830 4.610 -21.421 1.00 89.50 106 LEU A C 1
ATOM 847 O O . LEU A 1 106 ? 4.897 5.813 -21.183 1.00 89.50 106 LEU A O 1
ATOM 851 N N . LYS A 1 107 ? 4.448 4.149 -22.619 1.00 91.00 107 LYS A N 1
ATOM 852 C CA . LYS A 1 107 ? 4.081 5.033 -23.743 1.00 91.00 107 LYS A CA 1
ATOM 853 C C . LYS A 1 107 ? 2.759 5.773 -23.538 1.00 91.00 107 LYS A C 1
ATOM 855 O O . LYS A 1 107 ? 2.535 6.780 -24.203 1.00 91.00 107 LYS A O 1
ATOM 860 N N . TYR A 1 108 ? 1.894 5.271 -22.661 1.00 85.38 108 TYR A N 1
ATOM 861 C CA . TYR A 1 108 ? 0.555 5.814 -22.413 1.00 85.38 108 TYR A CA 1
ATOM 862 C C . TYR A 1 108 ? 0.385 6.333 -20.973 1.00 85.38 108 TYR A C 1
ATOM 864 O O . TYR A 1 108 ? -0.743 6.395 -20.482 1.00 85.38 108 TYR A O 1
ATOM 872 N N . LYS A 1 109 ? 1.497 6.648 -20.294 1.00 67.31 109 LYS A N 1
ATOM 873 C CA . LYS A 1 109 ? 1.539 7.140 -18.908 1.00 67.31 109 LYS A CA 1
ATOM 874 C C . LYS A 1 109 ? 1.089 8.596 -18.788 1.00 67.31 109 LYS A C 1
ATOM 876 O O . LYS A 1 109 ? 1.444 9.401 -19.677 1.00 67.31 109 LYS A O 1
#

Foldseek 3Di:
DLVVCVVVVHQLVPDPAAEDEAEEAPVCVVVCVCVCPQDLVNVLVVVVVVVVVVVCPCVCSCVRGVVSNSVRYHGDYDYPVVVLVVCCVPPVVCSVVSVVVVVVVVVVD

Secondary structure (DSSP, 8-state):
-HHHHHHTT--GGG-S-EEEEEEE-HHHHHTTTTTTTSSHHHHHHHHHHHHHTTTTTTHHHIIIIIHHHHHHEEEEEEEHHHHHHHHHHH-HHHHHHHHHHHHHHHHT-

Mean predicted aligned error: 4.17 Å

pLDDT: mean 93.1, std 4.12, range [67.31, 97.38]